Protein AF-A0A730TUK7-F1 (afdb_monomer)

pLDDT: mean 89.85, std 7.08, range [60.19, 97.19]

Sequence (75 aa):
YLEKGHKGRILGDVAHFKGEAEMLFPPNTKLKIESIVNCGSQDFASQLSKLRLSDDATADTNRIKRIINMRVLNS

Structure (mmCIF, N/CA/C/O backbone):
data_AF-A0A730TUK7-F1
#
_entry.id   AF-A0A730TUK7-F1
#
loop_
_atom_site.group_PDB
_atom_site.id
_atom_site.type_symbol
_atom_site.label_atom_id
_atom_site.label_alt_id
_atom_site.label_comp_id
_atom_site.label_asym_id
_atom_site.label_entity_id
_atom_site.label_seq_id
_atom_site.pdbx_PDB_ins_code
_atom_site.Cartn_x
_atom_site.Cartn_y
_atom_site.Cartn_z
_atom_site.occupancy
_atom_site.B_iso_or_equiv
_atom_site.auth_seq_id
_atom_site.auth_comp_id
_atom_site.auth_asym_id
_atom_site.auth_atom_id
_atom_site.pdbx_PDB_model_num
ATOM 1 N N . TYR A 1 1 ? 4.496 -6.821 3.110 1.00 67.38 1 TYR A N 1
ATOM 2 C CA . TYR A 1 1 ? 5.840 -7.403 2.859 1.00 67.38 1 TYR A CA 1
ATOM 3 C C . TYR A 1 1 ? 5.841 -8.051 1.479 1.00 67.38 1 TYR A C 1
ATOM 5 O O . TYR A 1 1 ? 4.822 -8.633 1.117 1.00 67.38 1 TYR A O 1
ATOM 13 N N . LEU A 1 2 ? 6.920 -7.917 0.699 1.00 86.50 2 LEU A N 1
ATOM 14 C CA . LEU A 1 2 ? 7.050 -8.569 -0.610 1.00 86.50 2 LEU A CA 1
ATOM 15 C C . LEU A 1 2 ? 7.777 -9.905 -0.443 1.00 86.50 2 LEU A C 1
ATOM 17 O O . LEU A 1 2 ? 8.869 -9.946 0.118 1.00 86.50 2 LEU A O 1
ATOM 21 N N . GLU A 1 3 ? 7.175 -10.994 -0.915 1.00 84.94 3 GLU A N 1
ATOM 22 C CA . GLU A 1 3 ? 7.800 -12.315 -0.839 1.00 84.94 3 GLU A CA 1
ATOM 23 C C . GLU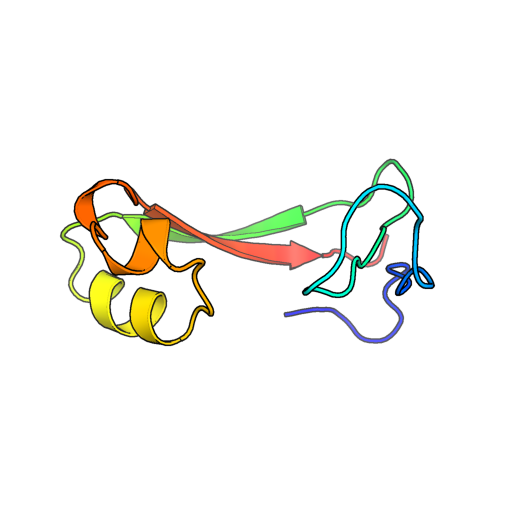 A 1 3 ? 9.042 -12.397 -1.737 1.00 84.94 3 GLU A C 1
ATOM 25 O O . GLU A 1 3 ? 9.090 -11.826 -2.832 1.00 84.94 3 GLU A O 1
ATOM 30 N N . LYS A 1 4 ? 10.059 -13.145 -1.290 1.00 86.75 4 LYS A N 1
ATOM 31 C CA . LYS A 1 4 ? 11.256 -13.405 -2.099 1.00 86.75 4 LYS A CA 1
ATOM 32 C C . LYS A 1 4 ? 10.837 -14.018 -3.439 1.00 86.75 4 LYS A C 1
ATOM 34 O O . LYS A 1 4 ? 10.064 -14.968 -3.473 1.00 86.75 4 LYS A O 1
ATOM 39 N N . GLY A 1 5 ? 11.358 -13.477 -4.540 1.00 87.12 5 GLY A N 1
ATOM 40 C CA . GLY A 1 5 ? 11.031 -13.950 -5.890 1.00 87.12 5 GLY A CA 1
ATOM 41 C C . GLY A 1 5 ? 9.778 -13.327 -6.514 1.00 87.12 5 GLY A C 1
ATOM 42 O O . GLY A 1 5 ? 9.368 -13.780 -7.586 1.00 87.12 5 GLY A O 1
ATOM 43 N N . HIS A 1 6 ? 9.203 -12.283 -5.901 1.00 91.81 6 HIS A N 1
ATOM 44 C CA . HIS A 1 6 ? 8.078 -11.554 -6.484 1.00 91.81 6 HIS A CA 1
ATOM 45 C C . HIS A 1 6 ? 8.356 -11.075 -7.921 1.00 91.81 6 HIS A C 1
ATOM 47 O O . HIS A 1 6 ? 9.488 -10.793 -8.338 1.00 91.81 6 HIS A O 1
ATOM 53 N N . LYS A 1 7 ? 7.281 -10.963 -8.705 1.00 92.19 7 LYS A N 1
ATOM 54 C CA . LYS A 1 7 ? 7.354 -10.578 -10.123 1.00 92.19 7 LYS A CA 1
ATOM 55 C C . LYS A 1 7 ? 7.335 -9.067 -10.371 1.00 92.19 7 LYS A C 1
ATOM 57 O O . LYS A 1 7 ? 7.550 -8.663 -11.504 1.00 92.19 7 LYS A O 1
ATOM 62 N N . GLY A 1 8 ? 7.149 -8.251 -9.330 1.00 93.56 8 GLY A N 1
ATOM 63 C CA . GLY A 1 8 ? 7.284 -6.792 -9.420 1.00 93.56 8 GLY A CA 1
ATOM 64 C C . GLY A 1 8 ? 8.660 -6.360 -9.938 1.00 93.56 8 GLY A C 1
ATOM 65 O O . GLY A 1 8 ? 9.678 -6.949 -9.553 1.00 93.56 8 GLY A O 1
ATOM 66 N N . ARG A 1 9 ? 8.700 -5.364 -10.824 1.00 95.19 9 ARG A N 1
ATOM 67 C CA . ARG A 1 9 ? 9.930 -4.786 -11.389 1.00 95.19 9 ARG A CA 1
ATOM 68 C C . ARG A 1 9 ? 9.890 -3.270 -11.283 1.00 95.19 9 ARG A C 1
ATOM 70 O O . ARG A 1 9 ? 8.849 -2.680 -11.539 1.00 95.19 9 ARG A O 1
ATOM 77 N N . ILE A 1 10 ? 11.017 -2.668 -10.910 1.00 93.38 10 ILE A N 1
ATOM 78 C CA . ILE A 1 10 ? 11.183 -1.214 -10.962 1.00 93.38 10 ILE A CA 1
ATOM 79 C C . ILE A 1 10 ? 11.295 -0.801 -12.426 1.00 93.38 10 ILE A C 1
ATOM 81 O O . ILE A 1 10 ? 12.099 -1.380 -13.163 1.00 93.38 10 ILE A O 1
ATOM 85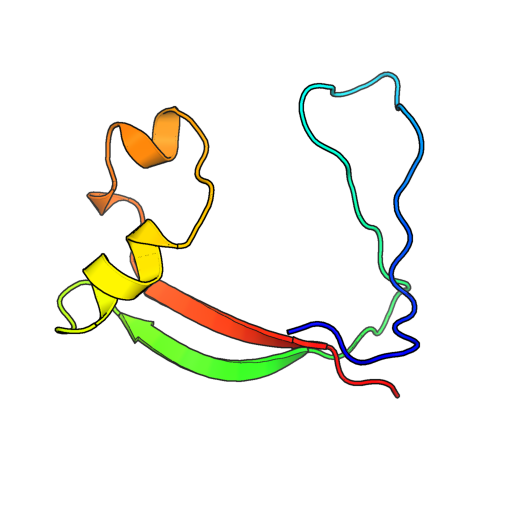 N N . LEU A 1 11 ? 10.470 0.154 -12.839 1.00 89.44 11 LEU A N 1
ATOM 86 C CA . LEU A 1 11 ? 10.558 0.770 -14.155 1.00 89.44 11 LEU A CA 1
ATOM 87 C C . LEU A 1 11 ? 11.677 1.818 -14.162 1.00 89.44 11 LEU A C 1
ATOM 89 O O . LEU A 1 11 ? 12.007 2.398 -13.129 1.00 89.44 11 LEU A O 1
ATOM 93 N N . GLY A 1 12 ? 12.281 2.029 -15.331 1.00 89.00 12 GLY A N 1
ATOM 94 C CA . GLY A 1 12 ? 13.201 3.148 -15.531 1.00 89.00 12 GLY A CA 1
ATOM 95 C C . GLY A 1 12 ? 12.458 4.482 -15.566 1.00 89.00 12 GLY A C 1
ATOM 96 O O . GLY A 1 12 ? 11.227 4.519 -15.541 1.00 89.00 12 GLY A O 1
ATOM 97 N N . ASP A 1 13 ? 13.215 5.570 -15.665 1.00 85.56 13 ASP A N 1
ATOM 98 C CA . ASP A 1 13 ? 12.649 6.912 -15.768 1.00 85.56 13 ASP A CA 1
ATOM 99 C C . ASP A 1 13 ? 11.685 7.016 -16.959 1.00 85.56 13 ASP A C 1
ATOM 101 O O . ASP A 1 13 ? 11.998 6.610 -18.083 1.00 85.56 13 ASP A O 1
ATOM 105 N N . VAL A 1 14 ? 10.505 7.584 -16.711 1.00 82.44 14 VAL A N 1
ATOM 106 C CA . VAL A 1 14 ? 9.478 7.820 -17.730 1.00 82.44 14 VAL A CA 1
ATOM 107 C C . VAL A 1 14 ? 9.260 9.314 -17.948 1.00 82.44 14 VAL A C 1
ATOM 109 O O . VAL A 1 14 ? 9.502 10.138 -17.073 1.00 82.44 14 VAL A O 1
ATOM 112 N N . ALA A 1 15 ? 8.765 9.684 -19.130 1.00 71.69 15 ALA A N 1
ATOM 113 C CA . ALA A 1 15 ? 8.610 11.088 -19.514 1.00 71.69 15 ALA A CA 1
ATOM 114 C C . ALA A 1 15 ? 7.492 11.837 -18.756 1.00 71.69 15 ALA A C 1
ATOM 116 O O . ALA A 1 15 ? 7.482 13.066 -18.740 1.00 71.69 15 ALA A O 1
ATOM 117 N N . HIS A 1 16 ? 6.533 11.120 -18.163 1.00 84.38 16 HIS A N 1
ATOM 118 C CA . HIS A 1 16 ? 5.270 11.702 -17.692 1.00 84.38 16 HIS A CA 1
ATOM 119 C C . HIS A 1 16 ? 5.205 11.974 -16.184 1.00 84.38 16 HIS A C 1
ATOM 121 O O . HIS A 1 16 ? 4.302 12.685 -15.750 1.00 84.38 16 HIS A O 1
ATOM 127 N N . PHE A 1 17 ? 6.147 11.463 -15.387 1.00 88.19 17 PHE A N 1
ATOM 128 C CA . PHE A 1 17 ? 6.279 11.811 -13.971 1.00 88.19 17 PHE A CA 1
ATOM 129 C C . PHE A 1 17 ? 7.717 11.592 -13.482 1.00 88.19 17 PHE A C 1
ATOM 131 O O . PHE A 1 17 ? 8.510 10.908 -14.122 1.00 88.19 17 PHE A O 1
ATOM 138 N N . LYS A 1 18 ? 8.058 12.214 -12.351 1.00 87.88 18 LYS A N 1
ATOM 139 C CA . LYS A 1 18 ? 9.361 12.105 -11.678 1.00 87.88 18 LYS A CA 1
ATOM 140 C C . LYS A 1 18 ? 9.187 12.316 -10.174 1.00 87.88 18 LYS A C 1
ATOM 142 O O . LYS A 1 18 ? 8.184 12.885 -9.754 1.00 87.88 18 LYS A O 1
ATOM 147 N N . GLY A 1 19 ? 10.190 11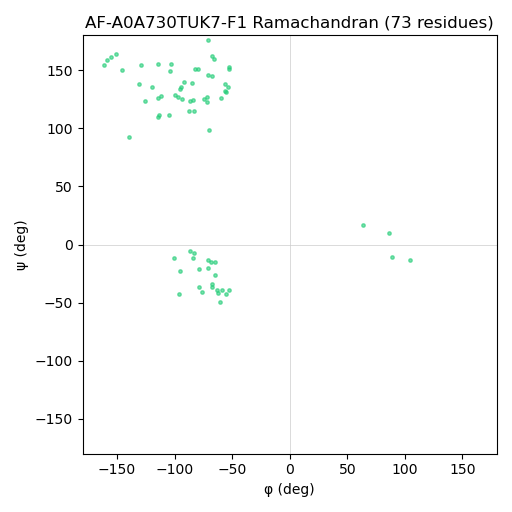.937 -9.385 1.00 87.25 19 GLY A N 1
ATOM 148 C CA . GLY A 1 19 ? 10.211 12.143 -7.928 1.00 87.25 19 GLY A CA 1
ATOM 149 C C . GLY A 1 19 ? 9.940 10.880 -7.108 1.00 87.25 19 GLY A C 1
ATOM 150 O O . GLY A 1 19 ? 10.255 10.853 -5.923 1.00 87.25 19 GLY A O 1
ATOM 151 N N . GLU A 1 20 ? 9.459 9.813 -7.744 1.00 89.00 20 GLU A N 1
ATOM 152 C CA . GLU A 1 20 ? 9.302 8.490 -7.143 1.00 89.00 20 GLU A CA 1
ATOM 153 C C . GLU A 1 20 ? 9.566 7.386 -8.172 1.00 89.00 20 GLU A C 1
ATOM 155 O O . GLU A 1 20 ? 9.362 7.576 -9.370 1.00 89.00 20 GLU A O 1
ATOM 160 N N . ALA A 1 21 ? 10.059 6.241 -7.700 1.00 91.44 21 ALA A N 1
ATOM 161 C CA . ALA A 1 21 ? 10.245 5.059 -8.533 1.00 91.44 21 ALA A CA 1
ATOM 162 C C . ALA A 1 21 ? 8.940 4.259 -8.605 1.00 91.44 21 ALA A C 1
ATOM 164 O O . ALA A 1 21 ? 8.290 4.040 -7.582 1.00 91.44 21 ALA A O 1
ATOM 165 N N . GLU A 1 22 ? 8.599 3.751 -9.787 1.00 93.25 22 GLU A N 1
ATOM 166 C CA . GLU A 1 22 ? 7.420 2.907 -9.981 1.00 93.25 22 GLU A CA 1
ATOM 167 C C . GLU A 1 22 ? 7.808 1.424 -10.017 1.00 93.25 22 GLU A C 1
ATOM 169 O O . GLU A 1 22 ? 8.695 1.017 -10.769 1.00 93.25 22 GLU A O 1
ATOM 174 N N . MET A 1 23 ? 7.129 0.595 -9.214 1.00 94.19 23 MET A N 1
ATOM 175 C CA . MET A 1 23 ? 7.219 -0.865 -9.296 1.00 94.19 23 MET A CA 1
ATOM 176 C C . MET A 1 23 ? 5.965 -1.434 -9.958 1.00 94.19 23 MET A C 1
ATOM 178 O O . MET A 1 23 ? 4.900 -1.454 -9.341 1.00 94.19 23 MET A O 1
ATOM 182 N N . LEU A 1 24 ? 6.102 -1.984 -11.164 1.00 94.94 24 LEU A N 1
ATOM 183 C CA . LEU A 1 24 ? 4.993 -2.611 -11.878 1.00 94.94 24 LEU A CA 1
ATOM 184 C C . LEU A 1 24 ? 4.972 -4.127 -11.654 1.00 94.94 24 LEU A C 1
ATOM 186 O O . LEU A 1 24 ? 5.995 -4.809 -11.763 1.00 94.94 24 LEU A O 1
ATOM 190 N N . PHE A 1 25 ? 3.789 -4.661 -11.357 1.00 95.06 25 PHE A N 1
ATOM 191 C CA . PHE A 1 25 ? 3.522 -6.095 -11.243 1.00 95.06 25 PHE A CA 1
ATOM 192 C C . PHE A 1 25 ? 2.762 -6.597 -12.480 1.00 95.06 25 PHE A C 1
ATOM 194 O O . PHE A 1 25 ? 1.982 -5.841 -13.060 1.00 95.06 25 PHE A O 1
ATOM 201 N N . PRO A 1 26 ? 2.949 -7.865 -12.896 1.00 94.88 26 PRO A N 1
ATOM 202 C CA . PRO A 1 26 ? 2.200 -8.420 -14.017 1.00 94.88 26 PRO A CA 1
ATOM 203 C C . PRO A 1 26 ? 0.694 -8.526 -13.701 1.00 94.88 26 PRO A C 1
ATOM 205 O O . PRO A 1 26 ? 0.307 -8.593 -12.524 1.00 94.88 26 PRO A O 1
ATOM 208 N N . PRO A 1 27 ? -0.166 -8.608 -14.736 1.00 95.25 27 PRO A N 1
ATOM 209 C CA . PRO A 1 27 ? -1.589 -8.882 -14.562 1.00 95.25 27 PRO A CA 1
ATOM 210 C C . PRO A 1 27 ? -1.841 -10.138 -13.720 1.00 95.25 27 PRO A C 1
ATOM 212 O O . PRO A 1 27 ? -1.032 -11.065 -13.705 1.00 95.25 27 PRO A O 1
ATOM 215 N N . ASN A 1 28 ? -2.991 -10.181 -13.043 1.00 93.75 28 ASN A N 1
ATOM 216 C CA . ASN A 1 28 ? -3.407 -11.284 -12.164 1.00 93.75 28 ASN A CA 1
ATOM 217 C C . ASN A 1 28 ? -2.520 -11.509 -10.923 1.00 93.75 28 ASN A C 1
ATOM 219 O O . ASN A 1 28 ? -2.615 -12.556 -10.279 1.00 93.75 28 ASN A O 1
ATOM 223 N N . THR A 1 29 ? -1.694 -10.529 -10.542 1.00 93.75 29 THR A N 1
ATOM 224 C CA . THR A 1 29 ? -1.011 -10.539 -9.240 1.00 93.75 29 THR A CA 1
ATOM 225 C C . THR A 1 29 ? -2.043 -10.555 -8.109 1.00 93.75 29 THR A C 1
ATOM 227 O O . THR A 1 29 ? -2.929 -9.703 -8.052 1.00 93.75 29 THR A O 1
ATOM 230 N N . LYS A 1 30 ? -1.933 -11.524 -7.193 1.00 92.62 30 LYS A N 1
ATOM 231 C CA . LYS A 1 30 ? -2.879 -11.701 -6.082 1.00 92.62 30 LYS A CA 1
ATOM 232 C C . LYS A 1 30 ? -2.385 -11.002 -4.821 1.00 92.62 30 LYS A C 1
ATOM 234 O O . LYS A 1 30 ? -1.225 -11.149 -4.435 1.00 92.62 30 LYS A O 1
ATOM 239 N N . LEU A 1 31 ? -3.293 -10.301 -4.147 1.00 94.12 31 LEU A N 1
ATOM 240 C CA . LEU A 1 31 ? -3.045 -9.633 -2.872 1.00 94.12 31 LEU A CA 1
ATOM 241 C C . LEU A 1 31 ? -3.878 -10.296 -1.775 1.00 94.12 31 LEU A C 1
ATOM 243 O O . LEU A 1 31 ? -5.097 -10.406 -1.893 1.00 94.12 31 LEU A O 1
ATOM 247 N N . LYS A 1 32 ? -3.224 -10.726 -0.696 1.00 94.25 32 LYS A N 1
ATOM 248 C CA . LYS A 1 32 ? -3.887 -11.194 0.523 1.00 94.25 32 LYS A CA 1
ATOM 249 C C . LYS A 1 32 ? -3.941 -10.057 1.534 1.00 94.25 32 LYS A C 1
ATOM 251 O O . LYS A 1 32 ? -2.903 -9.491 1.873 1.00 94.25 32 LYS A O 1
ATOM 256 N N . ILE 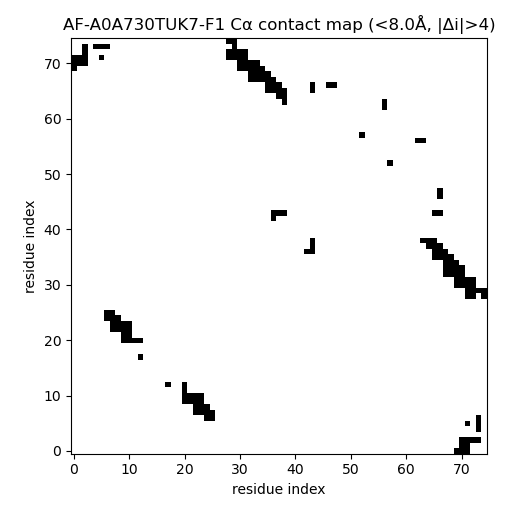A 1 33 ? -5.136 -9.763 2.040 1.00 96.38 33 ILE A N 1
ATOM 257 C CA . ILE A 1 33 ? -5.324 -8.845 3.168 1.00 96.38 33 ILE A CA 1
ATOM 258 C C . ILE A 1 33 ? -4.834 -9.545 4.439 1.00 96.38 33 ILE A C 1
ATOM 260 O O . ILE A 1 33 ? -5.300 -10.636 4.767 1.00 96.38 33 ILE A O 1
ATOM 264 N N . GLU A 1 34 ? -3.882 -8.929 5.136 1.00 95.38 34 GLU A N 1
ATOM 265 C CA . GLU A 1 34 ? -3.362 -9.422 6.417 1.00 95.38 34 GLU A CA 1
ATOM 266 C C . GLU A 1 34 ? -4.061 -8.738 7.594 1.00 95.38 34 GLU A C 1
ATOM 268 O O . GLU A 1 34 ? -4.432 -9.401 8.559 1.00 95.38 34 GLU A O 1
ATOM 273 N N . SER A 1 35 ? -4.270 -7.422 7.513 1.00 96.12 35 SER A N 1
ATOM 274 C CA . SER A 1 35 ? -5.009 -6.668 8.526 1.00 96.12 35 SER A CA 1
ATOM 275 C C . SER A 1 35 ? -5.558 -5.352 7.980 1.00 96.12 35 SER A C 1
ATOM 277 O O . SER A 1 35 ? -5.072 -4.814 6.982 1.00 96.12 35 SER A O 1
A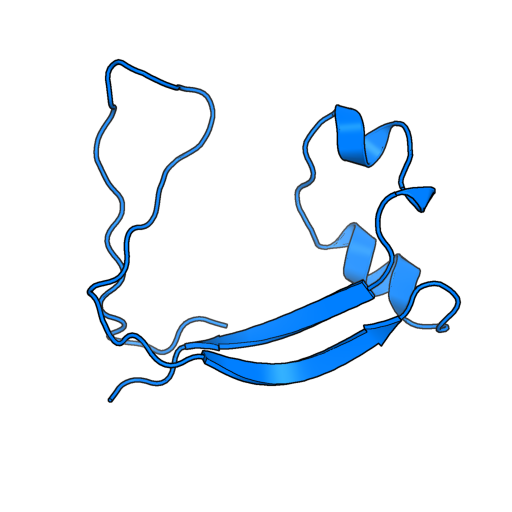TOM 279 N N . ILE A 1 36 ? -6.580 -4.830 8.659 1.00 96.94 36 ILE A N 1
ATOM 280 C CA . ILE A 1 36 ? -7.184 -3.524 8.386 1.00 96.94 36 ILE A CA 1
ATOM 281 C C . ILE A 1 36 ? -7.167 -2.728 9.689 1.00 96.94 36 ILE A C 1
ATOM 283 O O . ILE A 1 36 ? -7.716 -3.176 10.693 1.00 96.94 36 ILE A O 1
ATOM 287 N N . VAL A 1 37 ? -6.557 -1.544 9.664 1.00 97.19 37 VAL A N 1
ATOM 288 C CA . VAL A 1 37 ? -6.500 -0.622 10.805 1.00 97.19 37 VAL A CA 1
ATOM 289 C C . VAL A 1 37 ? -7.289 0.627 10.441 1.00 97.19 37 VAL A C 1
ATOM 291 O O . VAL A 1 37 ? -6.879 1.396 9.573 1.00 97.19 37 VAL A O 1
ATOM 294 N N . ASN A 1 38 ? -8.446 0.823 11.067 1.00 96.44 38 ASN A N 1
ATOM 295 C CA . ASN A 1 38 ? -9.305 1.973 10.789 1.00 96.44 38 ASN A CA 1
ATOM 296 C C . ASN A 1 38 ? -8.832 3.215 11.551 1.00 96.44 38 ASN A C 1
ATOM 298 O O . ASN A 1 38 ? -8.282 3.104 12.650 1.00 96.44 38 ASN A O 1
ATOM 302 N N . CYS A 1 39 ? -9.094 4.397 10.997 1.00 92.81 39 CYS A N 1
ATOM 303 C CA . CYS A 1 39 ? -8.916 5.662 11.704 1.00 92.81 39 CYS A CA 1
ATOM 304 C C . CYS A 1 39 ? -9.680 5.632 13.041 1.00 92.81 39 CYS A C 1
ATOM 306 O O . CYS A 1 39 ? -10.813 5.157 13.097 1.00 92.81 39 CYS A O 1
ATOM 308 N N . GLY A 1 40 ? -9.043 6.105 14.116 1.00 90.50 40 GLY A N 1
ATOM 309 C CA . GLY A 1 40 ? -9.562 6.020 15.488 1.00 90.50 40 GLY A CA 1
ATOM 310 C C . GLY A 1 40 ? -9.171 4.745 16.247 1.00 90.50 40 GLY A C 1
ATOM 311 O O . GLY A 1 40 ? -9.333 4.697 17.463 1.00 90.50 40 GLY A O 1
ATOM 312 N N . SER A 1 41 ? -8.608 3.735 15.573 1.00 93.75 41 SER A N 1
ATOM 313 C CA . SER A 1 41 ? -8.002 2.585 16.262 1.00 93.75 41 SER A CA 1
ATOM 314 C C . SER A 1 41 ? -6.707 3.011 16.956 1.00 93.75 41 SER A C 1
ATOM 316 O O . SER A 1 41 ? -5.958 3.822 16.409 1.00 93.75 41 SER A O 1
ATOM 318 N N . GLN A 1 42 ? -6.399 2.412 18.109 1.00 94.62 42 GLN A N 1
ATOM 319 C CA . GLN A 1 42 ? -5.197 2.722 18.897 1.00 94.62 42 GLN A CA 1
ATOM 320 C C . GLN A 1 42 ? -3.900 2.641 18.070 1.00 94.62 42 GLN A C 1
ATOM 322 O O . GLN A 1 42 ? -3.031 3.503 18.184 1.00 94.62 42 GLN A O 1
ATOM 327 N N . ASP A 1 43 ? -3.802 1.662 17.169 1.00 94.75 43 ASP A N 1
ATOM 328 C CA . ASP A 1 43 ? -2.598 1.432 16.363 1.00 94.75 43 ASP A CA 1
ATOM 329 C C . ASP A 1 43 ? -2.501 2.311 15.111 1.00 94.75 43 ASP A C 1
ATOM 331 O O . ASP A 1 43 ? -1.472 2.303 14.431 1.00 94.75 43 ASP A O 1
ATOM 335 N N . PHE A 1 44 ? -3.548 3.072 14.773 1.00 95.00 44 PHE A N 1
ATOM 336 C CA . PHE A 1 44 ? -3.623 3.789 13.500 1.00 95.00 44 PHE A CA 1
ATOM 337 C C . PHE A 1 44 ? -2.480 4.793 13.337 1.00 95.00 44 PHE A C 1
ATOM 339 O O . PHE A 1 44 ? -1.781 4.758 12.328 1.00 95.00 44 PHE A O 1
ATOM 346 N N . ALA A 1 45 ? -2.232 5.632 14.346 1.00 92.19 45 ALA A N 1
ATOM 347 C CA . ALA A 1 45 ? -1.167 6.633 14.297 1.00 92.19 45 ALA A CA 1
ATOM 348 C C . ALA A 1 45 ? 0.232 5.994 14.192 1.00 92.19 45 ALA A C 1
ATOM 350 O O . ALA A 1 45 ? 1.073 6.466 13.430 1.00 92.19 45 ALA A O 1
ATOM 351 N N . SER A 1 46 ? 0.463 4.884 14.906 1.00 94.75 46 SER A N 1
ATOM 352 C CA . SER A 1 46 ? 1.730 4.137 14.859 1.00 94.75 46 SER A CA 1
ATOM 353 C C . SER A 1 46 ? 1.967 3.461 13.506 1.00 94.75 46 SER A C 1
ATOM 355 O O . SER A 1 46 ? 3.106 3.328 13.063 1.00 94.75 46 SER A O 1
ATOM 357 N N . GLN A 1 47 ? 0.906 3.000 12.843 1.00 94.75 47 GLN A N 1
ATOM 358 C CA . GLN A 1 47 ? 1.004 2.434 11.499 1.00 94.75 47 GLN A CA 1
ATOM 359 C C . GLN A 1 47 ? 1.180 3.533 10.449 1.00 94.75 47 GLN A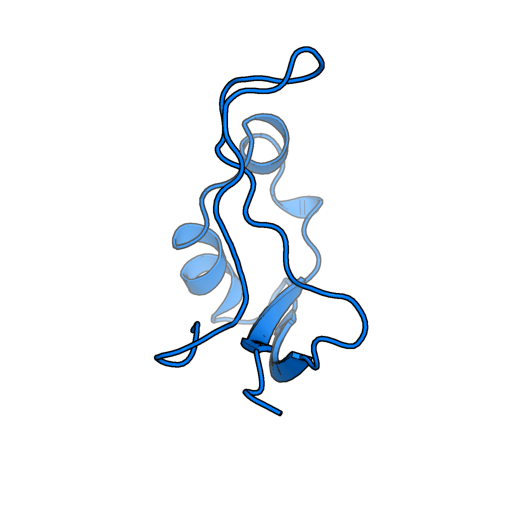 C 1
ATOM 361 O O . GLN A 1 47 ? 2.001 3.384 9.548 1.00 94.75 47 GLN A O 1
ATOM 366 N N . LEU A 1 48 ? 0.463 4.651 10.590 1.00 93.62 48 LEU A N 1
ATOM 367 C CA . LEU A 1 48 ? 0.533 5.771 9.657 1.00 93.62 48 LEU A CA 1
ATOM 368 C C . LEU A 1 48 ? 1.935 6.387 9.614 1.00 93.62 48 LEU A C 1
ATOM 370 O O . LEU A 1 48 ? 2.444 6.651 8.530 1.00 93.62 48 LEU A O 1
ATOM 374 N N . SER A 1 49 ? 2.588 6.546 10.769 1.00 92.00 49 SER A N 1
ATOM 375 C CA . SER A 1 49 ? 3.928 7.144 10.863 1.00 92.00 49 SER A CA 1
ATOM 376 C C . SER A 1 49 ? 5.038 6.328 10.190 1.00 92.00 49 SER A C 1
ATOM 378 O O . SER A 1 49 ? 6.124 6.849 9.946 1.00 92.00 49 SER A O 1
ATOM 380 N N . LYS A 1 50 ? 4.784 5.053 9.871 1.00 93.19 50 LYS A N 1
ATOM 381 C CA . LYS A 1 50 ? 5.721 4.182 9.141 1.00 93.19 50 LYS A CA 1
ATOM 382 C C . LYS A 1 50 ? 5.623 4.353 7.623 1.00 93.19 50 LYS A C 1
ATOM 384 O O . LYS A 1 50 ? 6.466 3.820 6.902 1.00 93.19 50 LYS A O 1
ATOM 389 N N . LEU A 1 51 ? 4.592 5.042 7.132 1.00 92.50 51 LEU A N 1
ATOM 390 C CA . LEU A 1 51 ? 4.354 5.249 5.709 1.00 92.50 51 LEU A CA 1
ATOM 391 C C . LEU A 1 51 ? 5.004 6.553 5.247 1.00 92.50 51 LEU A C 1
ATOM 393 O O . LEU A 1 51 ? 4.944 7.574 5.926 1.00 92.50 51 LEU A O 1
ATOM 397 N N . ARG A 1 52 ? 5.604 6.520 4.055 1.00 91.12 52 ARG A N 1
ATOM 398 C CA . ARG A 1 52 ? 6.008 7.739 3.353 1.00 91.12 52 ARG A CA 1
ATOM 399 C C . ARG A 1 52 ? 4.787 8.268 2.618 1.00 91.12 52 ARG A C 1
ATOM 401 O O . ARG A 1 52 ? 4.252 7.579 1.753 1.00 91.12 52 ARG A O 1
ATOM 408 N N . LEU A 1 53 ? 4.328 9.442 3.021 1.00 91.62 53 LEU A N 1
ATOM 409 C CA . LEU A 1 53 ? 3.161 10.103 2.457 1.00 91.62 53 LEU A CA 1
ATOM 410 C C . LEU A 1 53 ? 3.619 11.233 1.534 1.00 91.62 53 LEU A C 1
ATOM 412 O O . LEU A 1 53 ? 4.713 11.767 1.706 1.00 91.62 53 LEU A O 1
ATOM 416 N N . SER A 1 54 ? 2.775 11.606 0.575 1.00 88.44 54 SER A N 1
ATOM 417 C CA . SER A 1 54 ? 2.950 12.867 -0.141 1.00 88.44 54 SER A CA 1
ATOM 418 C C . SER A 1 54 ? 2.701 14.056 0.794 1.00 88.44 54 SER A C 1
ATOM 420 O O . SER A 1 54 ? 2.064 13.917 1.847 1.00 88.44 54 SER A O 1
ATOM 422 N N . ASP A 1 55 ? 3.171 15.238 0.400 1.00 81.81 55 ASP A N 1
ATOM 423 C CA . ASP A 1 55 ? 3.017 16.468 1.186 1.00 81.81 55 ASP A CA 1
ATOM 424 C C . ASP A 1 55 ? 1.542 16.757 1.514 1.00 81.81 55 ASP A C 1
ATOM 426 O O . ASP A 1 55 ? 1.197 17.019 2.666 1.00 81.81 55 ASP A O 1
ATOM 430 N N . ASP A 1 56 ? 0.645 16.571 0.542 1.00 79.50 56 ASP A N 1
ATOM 431 C CA . ASP A 1 56 ? -0.806 16.733 0.714 1.00 79.50 56 ASP A CA 1
ATOM 432 C C . ASP A 1 56 ? -1.400 15.814 1.792 1.00 79.50 56 ASP A C 1
ATOM 434 O O . ASP A 1 56 ? -2.304 16.206 2.534 1.00 79.50 56 ASP A O 1
ATOM 438 N N . ALA A 1 57 ? -0.922 14.571 1.867 1.00 77.44 57 ALA A N 1
ATOM 439 C CA . ALA A 1 57 ? -1.380 13.594 2.852 1.00 77.44 57 ALA A CA 1
ATOM 440 C C . ALA A 1 57 ? -0.748 13.825 4.235 1.00 77.44 57 ALA A C 1
ATOM 442 O O . ALA A 1 57 ? -1.306 13.390 5.243 1.00 77.44 57 ALA A O 1
ATOM 443 N N . THR A 1 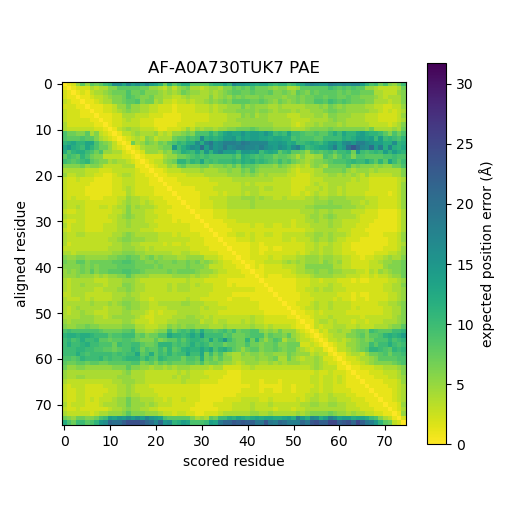58 ? 0.381 14.532 4.285 1.00 77.94 58 THR A N 1
ATOM 444 C CA . THR A 1 58 ? 1.023 14.976 5.528 1.00 77.94 58 THR A CA 1
ATOM 445 C C . THR A 1 58 ? 0.319 16.209 6.103 1.00 77.94 58 THR A C 1
ATOM 447 O O . THR A 1 58 ? 0.160 16.305 7.319 1.00 77.94 58 THR A O 1
ATOM 450 N N . ALA A 1 59 ? -0.150 17.120 5.243 1.00 79.88 59 ALA A N 1
ATOM 451 C CA . ALA A 1 59 ? -0.843 18.346 5.639 1.00 79.88 59 ALA A CA 1
ATOM 452 C C . ALA A 1 59 ? -2.224 18.093 6.272 1.00 79.88 59 ALA A C 1
ATOM 454 O O . ALA A 1 59 ? -2.598 18.784 7.218 1.00 79.88 59 ALA A O 1
ATOM 455 N N . ASP A 1 60 ? -2.970 17.093 5.787 1.00 83.06 60 ASP A N 1
ATOM 456 C CA . ASP A 1 60 ? -4.239 16.667 6.391 1.00 83.06 60 ASP A CA 1
ATOM 457 C C . ASP A 1 60 ? -4.384 15.140 6.399 1.00 83.06 60 ASP A C 1
ATOM 459 O O . ASP A 1 60 ? -4.914 14.509 5.475 1.00 83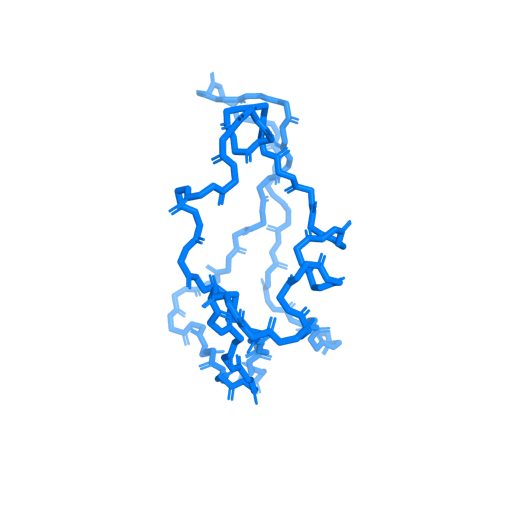.06 60 ASP A O 1
ATOM 463 N N . THR A 1 61 ? -3.952 14.536 7.505 1.00 79.88 61 THR A N 1
ATOM 464 C CA . THR A 1 61 ? -4.038 13.086 7.714 1.00 79.88 61 THR A CA 1
ATOM 465 C C . THR A 1 61 ? -5.474 12.596 7.939 1.00 79.88 61 THR A C 1
ATOM 467 O O . THR A 1 61 ? -5.730 11.398 7.784 1.00 79.88 61 THR A O 1
ATOM 470 N N . ASN A 1 62 ? -6.451 13.481 8.198 1.00 85.25 62 ASN A N 1
ATOM 471 C CA . ASN A 1 62 ? -7.857 13.088 8.380 1.00 85.25 62 ASN A CA 1
ATOM 472 C C . ASN A 1 62 ? -8.500 12.576 7.086 1.00 85.25 62 ASN A C 1
ATOM 474 O O . ASN A 1 62 ? -9.560 11.936 7.121 1.00 85.25 62 ASN A O 1
ATOM 478 N N . ARG A 1 63 ? -7.871 12.830 5.932 1.00 88.19 63 ARG A N 1
ATOM 479 C CA . ARG A 1 63 ? -8.272 12.266 4.636 1.00 88.19 63 ARG A CA 1
ATOM 480 C C . ARG A 1 63 ? -8.096 10.744 4.600 1.00 88.19 63 ARG A C 1
ATOM 482 O O . ARG A 1 63 ? -8.839 10.062 3.893 1.00 88.19 63 ARG A O 1
ATOM 489 N N . ILE A 1 64 ? -7.177 10.195 5.395 1.00 93.00 64 ILE A N 1
ATOM 490 C CA . ILE A 1 64 ? -6.864 8.764 5.434 1.00 93.00 64 ILE A CA 1
ATOM 491 C C . ILE A 1 64 ? -7.803 8.064 6.420 1.00 93.00 64 ILE A C 1
ATOM 493 O O . ILE A 1 64 ? -7.771 8.301 7.623 1.00 93.00 64 ILE A O 1
ATOM 497 N N . LYS A 1 65 ? -8.658 7.169 5.914 1.00 94.94 65 LYS A N 1
ATOM 498 C CA . LYS A 1 65 ? -9.694 6.507 6.732 1.00 94.94 65 LYS A CA 1
ATOM 49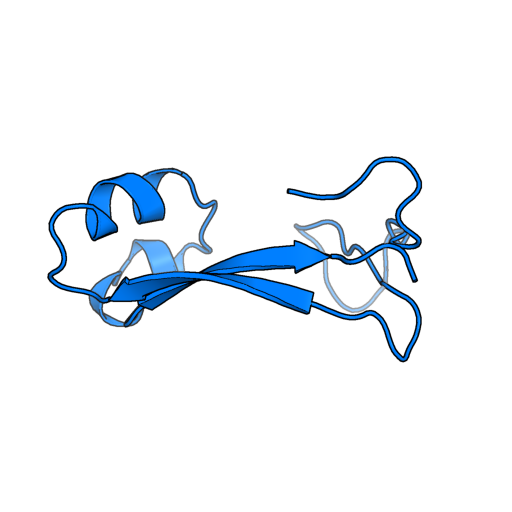9 C C . LYS A 1 65 ? -9.290 5.140 7.275 1.00 94.94 65 LYS A C 1
ATOM 501 O O . LYS A 1 65 ? -9.878 4.680 8.252 1.00 94.94 65 LYS A O 1
ATOM 506 N N . ARG A 1 66 ? -8.331 4.469 6.637 1.00 96.25 66 ARG A N 1
ATOM 507 C CA . ARG A 1 66 ? -7.843 3.141 7.029 1.00 96.25 66 ARG A CA 1
ATOM 508 C C . ARG A 1 66 ? -6.481 2.849 6.411 1.00 96.25 66 ARG A C 1
ATOM 510 O O . ARG A 1 66 ? -6.176 3.359 5.337 1.00 96.25 66 ARG A O 1
ATOM 517 N N . ILE A 1 67 ? -5.717 1.983 7.062 1.00 96.56 67 ILE A N 1
ATOM 518 C CA . ILE A 1 67 ? -4.475 1.394 6.557 1.00 96.56 67 ILE A CA 1
ATOM 519 C C . ILE A 1 67 ? -4.740 -0.093 6.334 1.00 96.56 67 ILE A C 1
ATOM 521 O O . ILE A 1 67 ? -5.245 -0.774 7.228 1.00 96.56 67 ILE A O 1
ATOM 525 N N . ILE A 1 68 ? -4.432 -0.592 5.137 1.00 96.81 68 ILE A N 1
ATOM 526 C CA . ILE A 1 68 ? -4.638 -1.995 4.765 1.00 96.81 68 ILE A CA 1
ATOM 527 C C . ILE A 1 68 ? -3.269 -2.629 4.556 1.00 96.81 68 ILE A C 1
ATOM 529 O O . ILE A 1 68 ? -2.569 -2.312 3.594 1.00 96.81 68 ILE A O 1
ATOM 533 N N . ASN A 1 69 ? -2.894 -3.538 5.451 1.00 94.62 69 ASN A N 1
ATOM 534 C CA . ASN A 1 69 ? -1.669 -4.310 5.302 1.00 94.62 69 ASN A CA 1
ATOM 535 C C . ASN A 1 69 ? -1.949 -5.503 4.397 1.00 94.62 69 ASN A C 1
ATOM 537 O O . ASN A 1 69 ? -2.857 -6.299 4.654 1.00 94.62 69 ASN A O 1
ATOM 541 N N . MET A 1 70 ? -1.172 -5.612 3.324 1.00 95.00 70 MET A N 1
ATOM 542 C CA . MET A 1 70 ? -1.334 -6.655 2.320 1.00 95.00 70 MET A CA 1
ATOM 543 C C . MET A 1 70 ? -0.014 -7.362 2.033 1.00 95.00 70 MET A C 1
ATOM 545 O O . MET A 1 70 ? 1.082 -6.795 2.154 1.00 95.00 70 MET A O 1
ATOM 549 N N . ARG A 1 71 ? -0.144 -8.605 1.574 1.00 93.62 71 ARG A N 1
ATOM 550 C CA . ARG A 1 71 ? 0.949 -9.412 1.041 1.00 93.62 71 ARG A CA 1
ATOM 551 C C . ARG A 1 71 ? 0.672 -9.786 -0.408 1.00 93.62 71 ARG A C 1
ATOM 553 O O . ARG A 1 71 ? -0.430 -10.218 -0.736 1.00 93.62 71 ARG A O 1
ATOM 560 N N . VAL A 1 72 ? 1.691 -9.658 -1.253 1.00 93.25 72 VAL A N 1
ATOM 561 C CA . VAL A 1 72 ? 1.674 -10.217 -2.608 1.00 93.25 72 VAL A CA 1
ATOM 562 C C . VAL A 1 72 ? 1.873 -11.724 -2.507 1.00 93.25 72 VAL A C 1
ATOM 564 O O . VAL A 1 72 ? 2.852 -12.161 -1.907 1.00 93.25 72 VAL A O 1
ATOM 567 N N . LEU A 1 73 ? 0.961 -12.504 -3.080 1.00 88.56 73 LEU A N 1
ATOM 568 C CA . LEU A 1 73 ? 1.093 -13.957 -3.135 1.00 88.56 73 LEU A CA 1
ATOM 569 C C . LEU A 1 73 ? 1.901 -14.349 -4.372 1.00 88.56 73 LEU A C 1
ATOM 571 O O . LEU A 1 73 ? 1.498 -14.031 -5.496 1.00 88.56 73 LEU A O 1
ATOM 575 N N . ASN A 1 74 ? 2.999 -15.078 -4.178 1.00 77.44 74 ASN A N 1
ATOM 576 C CA . ASN A 1 74 ? 3.670 -15.760 -5.279 1.00 77.44 74 ASN A CA 1
ATOM 577 C C . ASN A 1 74 ? 2.785 -16.926 -5.748 1.00 77.44 74 ASN A C 1
ATOM 579 O O . ASN A 1 74 ? 2.734 -17.975 -5.109 1.00 77.44 74 ASN A O 1
ATOM 583 N N . SER A 1 75 ? 2.030 -16.690 -6.824 1.00 60.19 75 SER A N 1
ATOM 584 C CA . SER A 1 75 ? 1.252 -17.720 -7.530 1.00 60.19 75 SER A CA 1
ATOM 585 C C . SER A 1 75 ? 2.107 -18.401 -8.585 1.00 60.19 75 SER A C 1
ATOM 587 O O . SER A 1 75 ? 2.903 -17.675 -9.228 1.00 60.19 75 SER A O 1
#

Nearest PDB structures (foldseek):
  2gwm-assembly1_A  TM=8.896E-01  e=2.000E-08  Salmonella enterica subsp. enterica serovar Typhimurium
  4fml-assembly1_A  TM=9.438E-01  e=2.414E-06  Aeromonas hydrophila
  4fml-assembly2_B  TM=8.950E-01  e=2.241E-04  Aeromonas hydrophila

Foldseek 3Di:
DEDPPAQWDWDDDDPPDDDDIDTDHDPPFDKDFPDKAFPVRPCFVVVVVVDDDPPVCVVDVVVPGMDTDIYTDPD

Organism: Salmonella dublin (NCBI:txid98360)

Radius of gyration: 15.03 Å; Cα contacts (8 Å, |Δi|>4): 83; chains: 1; bounding box: 23×36×38 Å

Solvent-accessible surface area (backbone atoms only — not comparable to full-atom values): 5015 Å² total; per-residue (Å²): 98,80,50,90,86,55,75,58,40,75,56,76,94,55,97,88,62,79,96,73,84,51,71,52,63,61,88,90,70,45,72,44,81,76,48,76,40,42,62,90,42,88,60,32,66,69,57,52,72,74,54,91,67,56,70,74,51,65,76,46,55,83,77,57,60,62,49,75,47,50,30,55,53,88,124

Mean predicted aligned error: 4.7 Å

Secondary structure (DSSP, 8-state):
-PPTT---EE----TT--SS--EE--TT-EEEEEEEEETTSTTHHHHHTTS---HHHHH-GGG--EEEEEEEE--